Protein AF-A0A8I6XKZ0-F1 (afdb_monomer)

Organism: Hordeum vulgare subsp. vulgare (NCBI:txid112509)

Solvent-accessible surface area (backbone atoms only — not comparable to full-atom values): 5488 Å² total; per-residue (Å²): 140,86,82,94,73,86,84,83,90,72,62,95,83,59,56,53,49,57,55,51,50,51,39,49,71,39,96,89,32,59,78,65,59,86,100,44,67,46,80,46,57,71,76,38,67,72,48,95,39,34,45,35,58,74,80,98,55,70,46,64,67,92,68,62,44,92,93,43,61,66,89,45,73,63,31,44,49,22,54,52,60,65,70,104

Mean predicted aligned error: 3.8 Å

InterPro domains:
  IPR045249 Putative nuclease HARBI1-like [PTHR22930] (2-84)

Secondary structure (DSSP, 8-state):
---S-------TT--HHHHHHHHHHSTT---PPTT--EE--TTSPPBTTEEPPPTTS---GGG-BTTB---SHHHHHHHHHTT-

Structure (mmCIF, N/CA/C/O backbone):
data_AF-A0A8I6XKZ0-F1
#
_entry.id   AF-A0A8I6XKZ0-F1
#
loop_
_atom_site.group_PDB
_atom_site.id
_atom_site.type_symbol
_atom_site.label_atom_id
_atom_site.label_alt_id
_atom_site.label_comp_id
_atom_site.label_asym_id
_atom_site.label_entity_id
_atom_site.label_seq_id
_atom_site.pdbx_PDB_ins_code
_atom_site.Cartn_x
_atom_site.Cartn_y
_atom_site.Cartn_z
_atom_site.occupancy
_atom_site.B_iso_or_equiv
_atom_site.auth_seq_id
_atom_site.auth_comp_id
_atom_site.auth_asym_id
_atom_site.auth_atom_id
_atom_site.pdbx_PDB_model_num
ATOM 1 N N . MET A 1 1 ? 8.375 -6.834 15.820 1.00 74.50 1 MET A N 1
ATOM 2 C CA . MET A 1 1 ? 7.219 -6.310 15.062 1.00 74.50 1 MET A CA 1
ATOM 3 C C . MET A 1 1 ? 6.386 -5.478 16.021 1.00 74.50 1 MET A C 1
ATOM 5 O O . MET A 1 1 ? 6.112 -5.964 17.110 1.00 74.50 1 MET A O 1
ATOM 9 N N . GLN A 1 2 ? 6.068 -4.233 15.673 1.00 88.81 2 GLN A N 1
ATOM 10 C CA . GLN A 1 2 ? 5.221 -3.348 16.478 1.00 88.81 2 GLN A CA 1
ATOM 11 C C . GLN A 1 2 ? 3.980 -3.011 15.654 1.00 88.81 2 GLN A C 1
ATOM 13 O O . GLN A 1 2 ? 4.108 -2.610 14.500 1.00 88.81 2 GLN A O 1
ATOM 18 N N . PHE A 1 3 ? 2.796 -3.209 16.229 1.00 90.44 3 PHE A N 1
ATOM 19 C CA . PHE A 1 3 ? 1.526 -2.880 15.586 1.00 90.44 3 PHE A CA 1
ATOM 20 C C . PHE A 1 3 ? 0.987 -1.584 16.180 1.00 90.44 3 PHE A C 1
ATOM 22 O O . PHE A 1 3 ? 0.935 -1.439 17.398 1.00 90.44 3 PHE A O 1
ATOM 29 N N . ILE A 1 4 ? 0.569 -0.661 15.317 1.00 91.81 4 ILE A N 1
ATOM 30 C CA . ILE A 1 4 ? -0.06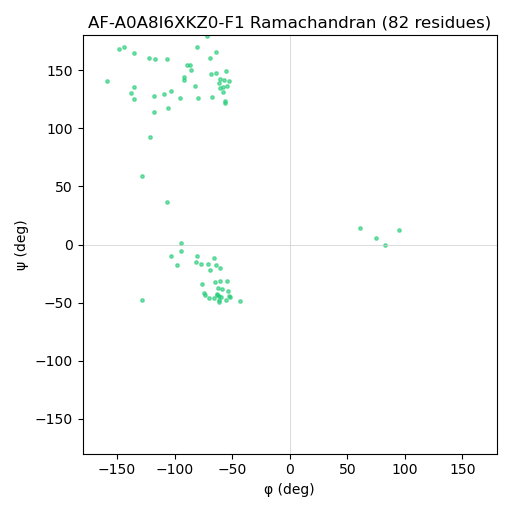4 0.606 15.716 1.00 91.81 4 ILE A CA 1
ATOM 31 C C . ILE A 1 4 ? -1.595 0.546 15.640 1.00 91.81 4 ILE A C 1
ATOM 33 O O . ILE A 1 4 ? -2.281 1.380 16.220 1.00 91.81 4 ILE A O 1
ATOM 37 N N . TYR A 1 5 ? -2.132 -0.436 14.913 1.00 93.12 5 TYR A N 1
ATOM 38 C CA . TYR A 1 5 ? -3.560 -0.637 14.704 1.00 93.12 5 TYR A CA 1
ATOM 39 C C . TYR A 1 5 ? -3.825 -2.090 14.292 1.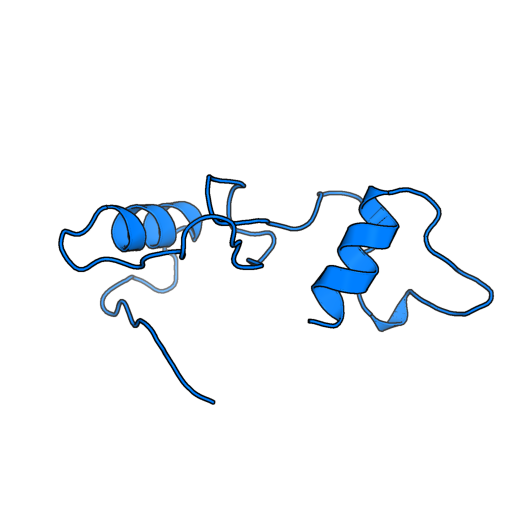00 93.12 5 TYR A C 1
ATOM 41 O O . TYR A 1 5 ? -3.052 -2.664 13.525 1.00 93.12 5 TYR A O 1
ATOM 49 N N . ILE A 1 6 ? -4.913 -2.680 14.795 1.00 93.88 6 ILE A N 1
ATOM 50 C CA . ILE A 1 6 ? -5.366 -4.034 14.453 1.00 93.88 6 ILE A CA 1
ATOM 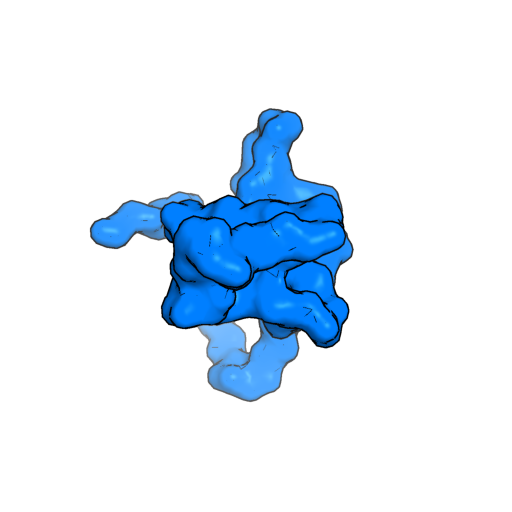51 C C . ILE A 1 6 ? -6.889 -3.995 14.283 1.00 93.88 6 ILE A C 1
ATOM 53 O O . ILE A 1 6 ? -7.593 -3.501 15.163 1.00 93.88 6 ILE A O 1
ATOM 57 N N . LEU A 1 7 ? -7.396 -4.547 13.175 1.00 94.75 7 LEU A N 1
ATOM 58 C CA . LEU A 1 7 ? -8.829 -4.692 12.902 1.00 94.75 7 LEU A CA 1
ATOM 59 C C . LEU A 1 7 ? -9.184 -6.172 12.683 1.00 94.75 7 LEU A C 1
ATOM 61 O O . LEU A 1 7 ? -9.063 -6.669 11.563 1.00 94.75 7 LEU A O 1
ATOM 65 N N . PRO A 1 8 ? -9.594 -6.899 13.737 1.00 94.06 8 PRO A N 1
ATOM 66 C CA . PRO A 1 8 ? -10.020 -8.289 13.616 1.00 94.06 8 PRO A CA 1
ATOM 67 C C . PRO A 1 8 ? -11.475 -8.397 13.122 1.00 94.06 8 PRO A C 1
ATOM 69 O O . PRO A 1 8 ? -12.216 -7.414 13.113 1.00 94.06 8 PRO A O 1
ATOM 72 N N . GLY A 1 9 ? -11.904 -9.615 12.776 1.00 94.62 9 GLY A N 1
ATOM 73 C CA . GLY A 1 9 ? -13.314 -9.928 12.494 1.00 94.62 9 GLY A CA 1
ATOM 74 C C . GLY A 1 9 ? -13.725 -9.880 11.021 1.00 94.62 9 GLY A C 1
ATOM 75 O O . GLY A 1 9 ? -14.918 -9.915 10.727 1.00 94.62 9 GLY A O 1
ATOM 76 N N . TRP A 1 10 ? -12.762 -9.817 10.101 1.00 94.12 10 TRP A N 1
ATOM 77 C CA . TRP A 1 10 ? -13.011 -9.963 8.669 1.00 94.12 10 TRP A CA 1
ATOM 78 C C . TRP A 1 10 ? -12.859 -11.415 8.222 1.00 94.12 10 TRP A C 1
ATOM 80 O O . TRP A 1 10 ? -11.991 -12.139 8.708 1.00 94.12 10 TRP A O 1
ATOM 90 N N . ASP A 1 11 ? -13.703 -11.819 7.276 1.00 94.62 11 ASP A N 1
ATOM 91 C CA . ASP A 1 11 ? -13.557 -13.091 6.575 1.00 94.62 11 ASP A CA 1
ATOM 92 C C . ASP A 1 11 ? -12.258 -13.108 5.749 1.00 94.62 11 ASP A C 1
ATOM 94 O O . ASP A 1 11 ? -11.848 -12.076 5.213 1.00 94.62 11 ASP A O 1
ATOM 98 N N . GLY A 1 12 ? -11.627 -14.277 5.608 1.00 92.81 12 GLY A N 1
ATOM 99 C CA . GLY A 1 12 ? -10.375 -14.426 4.856 1.00 92.81 12 GLY A CA 1
ATOM 100 C C . GLY A 1 12 ? -10.491 -14.112 3.358 1.00 92.81 12 GLY A C 1
ATOM 101 O O . GLY A 1 12 ? -9.477 -13.875 2.710 1.00 92.81 12 GLY A O 1
ATOM 102 N N . SER A 1 13 ? -11.708 -14.085 2.808 1.00 93.00 13 SER A N 1
ATOM 103 C CA . SER A 1 13 ? -11.996 -13.712 1.417 1.00 93.00 13 SER A CA 1
ATOM 104 C C . SER A 1 13 ? -12.370 -12.236 1.230 1.00 93.00 13 SER A C 1
ATOM 106 O O . SER A 1 13 ? -12.675 -11.807 0.114 1.00 93.00 13 SER A O 1
ATOM 108 N N . ALA A 1 14 ? -12.380 -11.439 2.303 1.00 94.38 14 ALA A N 1
ATOM 109 C CA . ALA A 1 14 ? -12.753 -10.036 2.226 1.00 94.38 14 ALA A CA 1
ATOM 110 C C . ALA A 1 14 ? -11.805 -9.241 1.318 1.00 94.38 14 ALA A C 1
ATOM 112 O O . ALA A 1 14 ? -10.588 -9.382 1.370 1.00 94.38 14 ALA A O 1
ATOM 113 N N . HIS A 1 15 ? -12.370 -8.341 0.511 1.00 92.31 15 HIS A N 1
ATOM 114 C CA . HIS A 1 15 ? -11.567 -7.448 -0.317 1.00 92.31 15 HIS A CA 1
ATOM 115 C C . HIS A 1 15 ? -10.784 -6.445 0.538 1.00 92.31 15 HIS A C 1
ATOM 117 O O . HIS A 1 15 ? -11.386 -5.659 1.274 1.00 92.31 15 HIS A O 1
ATOM 123 N N . ASP A 1 16 ? -9.471 -6.385 0.328 1.00 91.19 16 ASP A N 1
ATOM 124 C CA . ASP A 1 16 ? -8.527 -5.449 0.953 1.00 91.19 16 ASP A CA 1
ATOM 125 C C . ASP A 1 16 ? -9.045 -4.005 1.017 1.00 91.19 16 ASP A C 1
ATOM 127 O O . ASP A 1 16 ? -9.075 -3.376 2.075 1.00 91.19 16 ASP A O 1
ATOM 131 N N . GLY A 1 17 ? -9.553 -3.481 -0.104 1.00 89.56 17 GLY A N 1
ATOM 132 C CA . GLY A 1 17 ? -10.094 -2.119 -0.163 1.00 89.56 17 GLY A CA 1
ATOM 133 C C . GLY A 1 17 ? -11.282 -1.881 0.780 1.00 89.56 17 GLY A C 1
ATOM 134 O O . GLY A 1 17 ? -11.442 -0.777 1.304 1.00 89.56 17 GLY A O 1
ATOM 135 N N . ARG A 1 18 ? -12.102 -2.908 1.042 1.00 92.12 18 ARG A N 1
ATOM 136 C CA . ARG A 1 18 ? -13.221 -2.825 1.991 1.00 92.12 18 ARG A CA 1
ATOM 137 C C . ARG A 1 18 ? -12.717 -2.826 3.433 1.00 92.12 18 ARG A C 1
ATOM 139 O O . ARG A 1 18 ? -13.203 -2.023 4.226 1.00 92.12 18 ARG A O 1
ATOM 146 N N . VAL A 1 19 ? -11.727 -3.667 3.736 1.00 92.81 19 VAL A N 1
ATOM 147 C CA . VAL A 1 19 ? -11.074 -3.727 5.052 1.00 92.81 19 VAL A CA 1
ATOM 148 C C . VAL A 1 19 ? -10.406 -2.389 5.380 1.00 92.81 19 VAL A C 1
ATOM 150 O O . VAL A 1 19 ? -10.649 -1.828 6.448 1.00 92.81 19 VAL A O 1
ATOM 153 N N . LEU A 1 20 ? -9.639 -1.817 4.443 1.00 91.81 20 LEU A N 1
ATOM 154 C CA . LEU A 1 20 ? -8.981 -0.517 4.628 1.00 91.81 20 LEU A CA 1
ATOM 155 C C . LEU A 1 20 ? -9.987 0.619 4.821 1.00 91.81 20 LEU A C 1
ATOM 157 O O . LEU A 1 20 ? -9.811 1.467 5.696 1.00 91.81 20 LEU A O 1
ATOM 161 N N . ARG A 1 21 ? -11.057 0.644 4.018 1.00 91.44 21 ARG A N 1
ATOM 162 C CA . ARG A 1 21 ? -12.093 1.674 4.140 1.00 91.44 21 ARG A CA 1
ATOM 163 C C . ARG A 1 21 ? -12.767 1.624 5.508 1.00 91.44 21 ARG A C 1
ATOM 165 O O . ARG A 1 21 ? -12.964 2.679 6.110 1.00 91.44 21 ARG A O 1
ATOM 172 N N . ASP A 1 22 ? -13.102 0.431 5.997 1.00 93.31 22 ASP A N 1
ATOM 173 C CA . ASP A 1 22 ? -13.658 0.275 7.342 1.00 93.31 22 ASP A CA 1
ATOM 174 C C . ASP A 1 22 ? -12.662 0.765 8.395 1.00 93.31 22 ASP A C 1
ATOM 176 O O . ASP A 1 22 ? -13.007 1.637 9.192 1.00 93.31 22 ASP A O 1
ATOM 180 N N . ALA A 1 23 ? -11.405 0.313 8.317 1.00 93.62 23 ALA A N 1
ATOM 181 C CA . ALA A 1 23 ? -10.342 0.712 9.233 1.00 93.62 23 ALA A CA 1
ATOM 182 C C . ALA A 1 23 ? -10.212 2.234 9.367 1.00 93.62 23 ALA A C 1
ATOM 184 O O . ALA A 1 23 ? -10.127 2.728 10.486 1.00 93.62 23 ALA A O 1
ATOM 185 N N . ILE A 1 24 ? -10.241 2.980 8.259 1.00 92.00 24 ILE A N 1
ATOM 186 C CA . ILE A 1 24 ? -10.087 4.446 8.254 1.00 92.00 24 ILE A CA 1
ATOM 187 C C . ILE A 1 24 ? -11.366 5.161 8.721 1.00 92.00 24 ILE A C 1
ATOM 189 O O . ILE A 1 24 ? -11.295 6.215 9.351 1.00 92.00 24 ILE A O 1
ATOM 193 N N . SER A 1 25 ? -12.545 4.614 8.413 1.00 92.00 25 SER A N 1
ATOM 194 C CA . SER A 1 25 ? -13.827 5.287 8.675 1.00 92.00 25 SER A CA 1
ATOM 195 C C . SER A 1 25 ? -14.281 5.252 10.139 1.00 92.00 25 SER A C 1
ATOM 197 O O . SER A 1 25 ? -15.150 6.031 10.536 1.00 92.00 25 SER A O 1
ATOM 199 N N . ARG A 1 26 ? -13.707 4.363 10.958 1.00 9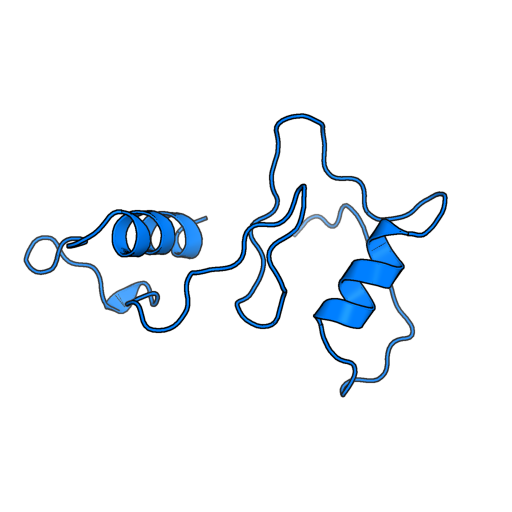3.94 26 ARG A N 1
ATOM 200 C CA . ARG A 1 26 ? -14.078 4.206 12.371 1.00 93.94 26 ARG A CA 1
ATOM 201 C C . ARG A 1 26 ? -13.669 5.439 13.197 1.00 93.94 26 ARG A C 1
ATOM 203 O O . ARG A 1 26 ? -12.599 5.998 12.959 1.00 93.94 26 ARG A O 1
ATOM 210 N N . PRO A 1 27 ? -14.438 5.825 14.238 1.00 92.50 27 PRO A N 1
ATOM 211 C CA . PRO A 1 27 ? -14.088 6.958 15.105 1.00 92.50 27 PRO A CA 1
ATOM 212 C C . PRO A 1 27 ? -12.661 6.874 15.678 1.00 92.50 27 PRO A C 1
ATOM 214 O O . PRO A 1 27 ? -11.894 7.832 15.585 1.00 92.50 27 PRO A O 1
ATOM 217 N N . ASN A 1 28 ? -12.270 5.683 16.144 1.00 90.88 28 ASN A N 1
ATOM 218 C CA . ASN A 1 28 ? -10.915 5.350 16.605 1.00 90.88 28 ASN A CA 1
ATOM 219 C C . ASN A 1 28 ? -10.184 4.459 15.582 1.00 90.88 28 ASN A C 1
ATOM 221 O O . ASN A 1 28 ? -9.522 3.486 15.940 1.00 90.88 28 ASN A O 1
ATOM 225 N N . GLY A 1 29 ? -10.419 4.726 14.298 1.00 93.69 29 GLY A N 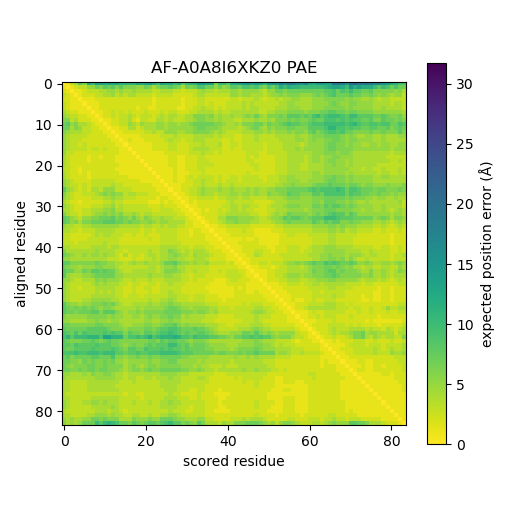1
ATOM 226 C CA . GLY A 1 29 ? -9.871 3.978 13.175 1.00 93.69 29 GLY A CA 1
ATOM 227 C C . GLY A 1 29 ? -8.379 4.198 12.947 1.00 93.69 29 GLY A C 1
ATOM 228 O O . GLY A 1 29 ? -7.737 4.989 13.638 1.00 93.69 29 GLY A O 1
ATOM 229 N N . LEU A 1 30 ? -7.841 3.513 11.939 1.00 93.19 30 LEU A N 1
ATOM 230 C CA . LEU A 1 30 ? -6.481 3.721 11.456 1.00 93.19 30 LEU A CA 1
ATOM 231 C C . LEU A 1 30 ? -6.303 5.194 11.064 1.00 93.19 30 LEU A C 1
ATOM 233 O O . LEU A 1 30 ? -7.015 5.710 10.200 1.00 93.19 30 LEU A O 1
ATOM 237 N N . ARG A 1 31 ? -5.335 5.864 11.693 1.00 92.12 31 ARG A N 1
ATOM 238 C CA . ARG A 1 31 ? -4.967 7.248 11.388 1.00 92.12 31 ARG A CA 1
ATOM 239 C C . ARG A 1 31 ? -3.618 7.271 10.698 1.00 92.12 31 ARG A C 1
ATOM 241 O O . ARG A 1 31 ? -2.660 6.691 11.197 1.00 92.12 31 ARG A O 1
ATOM 248 N N . VAL A 1 32 ? -3.558 7.969 9.573 1.00 91.00 32 VAL A N 1
ATOM 249 C CA . VAL A 1 32 ? -2.296 8.318 8.924 1.00 91.00 32 VAL A CA 1
ATOM 250 C C . VAL A 1 32 ? -1.928 9.722 9.398 1.00 91.00 32 VAL A C 1
ATOM 252 O O . VAL A 1 32 ? -2.790 10.602 9.301 1.00 91.00 32 VAL A O 1
ATOM 255 N N . PRO A 1 33 ? -0.719 9.948 9.946 1.00 91.25 33 PRO A N 1
ATOM 256 C CA . PRO A 1 33 ? -0.270 11.290 10.297 1.00 91.25 33 PRO A CA 1
ATOM 257 C C . PRO A 1 33 ? -0.337 12.234 9.095 1.00 91.25 33 PRO A C 1
ATOM 259 O O . PRO A 1 33 ? -0.170 11.810 7.948 1.00 91.25 33 PRO A O 1
ATOM 262 N N . GLU A 1 34 ? -0.583 13.515 9.362 1.00 89.50 34 GLU A N 1
ATOM 263 C CA . GLU A 1 34 ? -0.548 14.539 8.317 1.00 89.50 34 GLU A CA 1
ATOM 264 C C . GLU A 1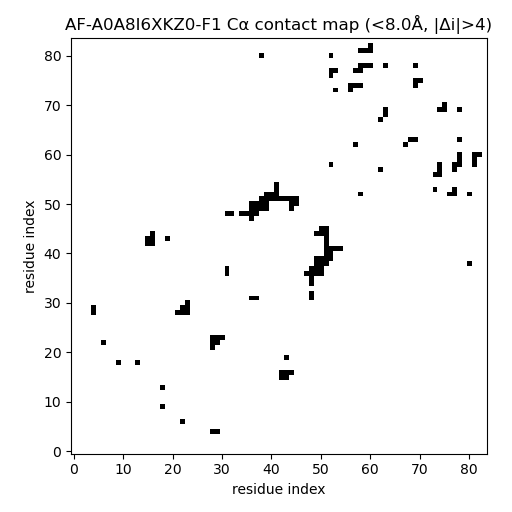 34 ? 0.830 14.544 7.635 1.00 89.50 34 GLU A C 1
ATOM 266 O O . GLU A 1 34 ? 1.854 14.278 8.267 1.00 89.50 34 GLU A O 1
ATOM 271 N N . ASP A 1 35 ? 0.830 14.748 6.317 1.00 90.31 35 ASP A N 1
ATOM 272 C CA . ASP A 1 35 ? 2.014 14.707 5.445 1.00 90.31 35 ASP A CA 1
ATOM 273 C C . ASP A 1 35 ? 2.768 13.366 5.380 1.00 90.31 35 ASP A C 1
ATOM 275 O O . ASP A 1 35 ? 3.873 13.288 4.838 1.00 90.31 35 ASP A O 1
ATOM 279 N N . GLN A 1 36 ? 2.160 12.279 5.862 1.00 92.88 36 GLN A N 1
ATOM 280 C CA . GLN A 1 36 ? 2.700 10.926 5.741 1.00 92.88 36 GLN A CA 1
ATOM 281 C C . GLN A 1 36 ? 1.798 10.010 4.914 1.00 92.88 36 GLN A C 1
ATOM 283 O O . GLN A 1 36 ? 0.602 10.240 4.733 1.00 92.88 36 GLN A O 1
ATOM 288 N N . TYR A 1 37 ? 2.404 8.937 4.407 1.00 93.50 37 TYR A N 1
ATOM 289 C CA . TYR A 1 37 ? 1.719 7.888 3.666 1.00 93.50 37 TYR A CA 1
ATOM 290 C C . TYR A 1 37 ? 2.202 6.524 4.141 1.00 93.50 37 TYR A C 1
ATOM 292 O O . TYR A 1 37 ? 3.406 6.296 4.270 1.00 93.50 37 TYR A O 1
ATOM 300 N N . TYR A 1 38 ? 1.266 5.601 4.341 1.00 93.38 38 TYR A N 1
ATOM 301 C CA . TYR A 1 38 ? 1.582 4.187 4.462 1.00 93.38 38 TYR A CA 1
ATOM 302 C C . TYR A 1 38 ? 1.741 3.565 3.079 1.00 93.38 38 TYR A C 1
ATOM 304 O O . TYR A 1 38 ? 0.937 3.804 2.175 1.00 93.38 38 TYR A O 1
ATOM 312 N N . LEU A 1 39 ? 2.779 2.749 2.932 1.00 95.06 39 LEU A N 1
ATOM 313 C CA . LEU A 1 39 ? 2.963 1.889 1.773 1.00 95.06 39 LEU A CA 1
ATOM 314 C C . LEU A 1 39 ? 2.084 0.650 1.948 1.00 95.06 39 LEU A C 1
ATOM 316 O O . LEU A 1 39 ? 2.136 -0.001 2.993 1.00 95.06 39 LEU A O 1
ATOM 320 N N . VAL A 1 40 ? 1.244 0.360 0.958 1.00 93.94 40 VAL A N 1
ATOM 321 C CA . VAL A 1 40 ? 0.252 -0.724 1.012 1.00 93.94 40 VAL A CA 1
ATOM 322 C C . VAL A 1 40 ? 0.458 -1.706 -0.136 1.00 93.94 40 VAL A C 1
ATOM 324 O O . VAL A 1 40 ? 1.098 -1.393 -1.137 1.00 93.94 40 VAL A O 1
ATOM 327 N N . ASP A 1 41 ? -0.081 -2.914 0.002 1.00 92.56 41 ASP A N 1
ATOM 328 C CA . ASP A 1 41 ? 0.015 -3.926 -1.051 1.00 92.56 41 ASP A CA 1
ATOM 329 C C . ASP A 1 41 ? -0.826 -3.557 -2.294 1.00 92.56 41 ASP A C 1
ATOM 331 O O . ASP A 1 41 ? -1.761 -2.758 -2.232 1.00 92.56 41 ASP A O 1
ATOM 335 N N . VAL A 1 42 ? -0.520 -4.174 -3.436 1.00 91.50 42 VAL A N 1
ATOM 336 C CA . VAL A 1 42 ? -1.155 -3.951 -4.749 1.00 91.50 42 VAL A CA 1
ATOM 337 C C . VAL A 1 42 ? -2.664 -4.250 -4.772 1.00 91.50 42 VAL A C 1
ATOM 339 O O . VAL A 1 42 ? -3.387 -3.779 -5.665 1.00 91.50 42 VAL A O 1
ATOM 342 N N . GLY A 1 43 ? -3.141 -5.037 -3.802 1.00 90.06 43 GLY A N 1
ATOM 343 C CA . GLY A 1 43 ? -4.559 -5.325 -3.571 1.00 90.06 43 GLY A CA 1
ATOM 344 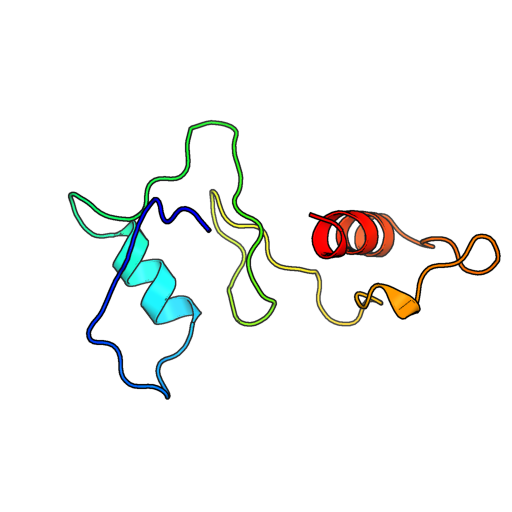C C . GLY A 1 43 ? -5.353 -4.118 -3.061 1.00 90.06 43 GLY A C 1
ATOM 345 O O . GLY A 1 43 ? -6.566 -4.034 -3.275 1.00 90.06 43 GLY A O 1
ATOM 346 N N . TYR A 1 44 ? -4.675 -3.128 -2.475 1.00 90.94 44 TYR A N 1
ATOM 347 C CA . TYR A 1 44 ? -5.293 -1.897 -2.000 1.00 90.94 44 TYR A CA 1
ATOM 348 C C . TYR A 1 44 ? -5.388 -0.840 -3.104 1.00 90.94 44 TYR A C 1
ATOM 350 O O . TYR A 1 44 ? -4.639 -0.817 -4.081 1.00 90.94 44 TYR A O 1
ATOM 358 N N . THR A 1 45 ? -6.356 0.062 -2.950 1.00 84.38 45 THR A N 1
ATOM 359 C CA . THR A 1 45 ? -6.524 1.218 -3.840 1.00 84.38 45 THR A CA 1
ATOM 360 C C . THR A 1 45 ? -5.769 2.417 -3.273 1.00 84.38 45 THR A C 1
ATOM 362 O O . THR A 1 45 ? -5.789 2.633 -2.062 1.00 84.38 45 THR A O 1
ATOM 365 N N . ASN A 1 46 ? -5.147 3.218 -4.142 1.00 89.12 46 ASN A N 1
ATOM 366 C CA . ASN A 1 46 ? -4.552 4.495 -3.748 1.00 89.12 46 ASN A CA 1
ATOM 367 C C . ASN A 1 46 ? -5.605 5.411 -3.114 1.00 89.12 46 ASN A C 1
ATOM 369 O O . ASN A 1 46 ? -6.683 5.620 -3.673 1.00 89.12 46 ASN A O 1
ATOM 373 N N . ALA A 1 47 ? -5.272 5.976 -1.959 1.00 86.44 47 ALA A N 1
ATOM 374 C CA . ALA A 1 47 ? -6.128 6.890 -1.217 1.00 86.44 47 ALA A CA 1
ATOM 375 C C . ALA A 1 47 ? -5.266 7.906 -0.461 1.00 86.44 47 ALA A C 1
ATOM 377 O O . ALA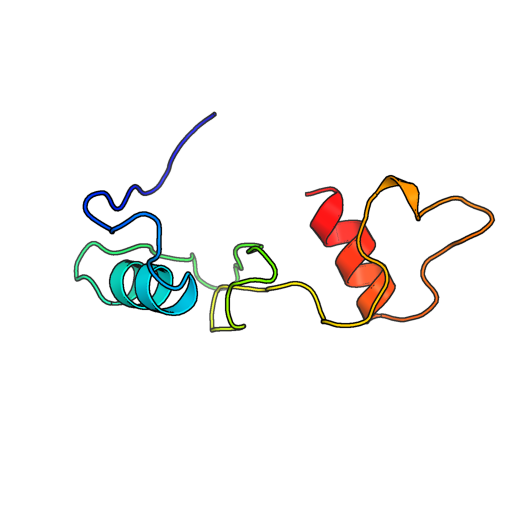 A 1 47 ? -4.052 7.748 -0.336 1.00 86.44 47 ALA A O 1
ATOM 378 N N . ARG A 1 48 ? -5.883 8.962 0.077 1.00 86.19 48 ARG A N 1
ATOM 379 C CA . ARG A 1 48 ? -5.164 9.887 0.962 1.00 86.19 48 ARG A CA 1
ATOM 380 C C . ARG A 1 48 ? -4.553 9.092 2.126 1.00 86.19 48 ARG A C 1
ATOM 382 O O . ARG A 1 48 ? -5.279 8.399 2.831 1.00 86.19 48 ARG A O 1
ATOM 389 N N . GLY A 1 49 ? -3.236 9.196 2.301 1.00 91.06 49 GLY A N 1
ATOM 390 C CA . GLY A 1 49 ? -2.487 8.481 3.335 1.00 91.06 49 GLY A CA 1
ATOM 391 C C . GLY A 1 49 ? -2.092 7.034 2.996 1.00 91.06 49 GLY A C 1
ATOM 392 O O . GLY A 1 49 ? -1.421 6.401 3.807 1.00 91.06 49 GLY A O 1
ATOM 393 N N . CYS A 1 50 ? -2.440 6.503 1.816 1.00 92.81 50 CYS A N 1
ATOM 394 C CA . CYS A 1 50 ? -2.058 5.149 1.393 1.00 92.81 50 CYS A CA 1
ATOM 395 C C . CYS A 1 50 ? -1.561 5.126 -0.059 1.00 92.81 50 CYS A C 1
ATOM 397 O O . CYS A 1 50 ? -2.284 5.538 -0.969 1.00 92.81 50 CYS A O 1
ATOM 399 N N . LEU A 1 51 ? -0.354 4.598 -0.275 1.00 94.62 51 LEU A N 1
ATOM 400 C CA . LEU A 1 51 ? 0.261 4.460 -1.596 1.00 94.62 51 LEU A CA 1
ATOM 401 C C . LEU A 1 51 ? 0.494 2.987 -1.925 1.00 94.62 51 LEU A C 1
ATOM 403 O O . LEU A 1 51 ? 1.304 2.324 -1.282 1.00 94.62 51 LEU A O 1
ATOM 407 N N . ALA A 1 52 ? -0.221 2.499 -2.932 1.00 95.31 52 ALA A N 1
ATOM 408 C CA . ALA A 1 52 ? -0.041 1.183 -3.523 1.00 95.31 52 ALA A CA 1
ATOM 409 C C . ALA A 1 52 ? 0.987 1.248 -4.668 1.00 95.31 52 ALA A C 1
ATOM 411 O O . ALA A 1 52 ? 1.133 2.293 -5.317 1.00 95.31 52 ALA A O 1
ATOM 412 N N . PRO A 1 53 ? 1.669 0.136 -4.987 1.00 96.00 53 PRO A N 1
ATOM 413 C CA . PRO A 1 53 ? 2.487 0.056 -6.187 1.00 96.00 53 PRO A CA 1
ATOM 414 C C . PRO A 1 53 ? 1.642 0.263 -7.458 1.00 96.00 53 PRO A C 1
ATOM 416 O O . PRO A 1 53 ? 0.511 -0.212 -7.580 1.00 96.00 53 PRO A O 1
ATOM 419 N N . TYR A 1 54 ? 2.218 0.956 -8.439 1.00 94.50 54 TYR A N 1
ATOM 420 C CA . TYR A 1 54 ? 1.761 0.977 -9.822 1.00 94.50 54 TYR A CA 1
ATOM 421 C C . TYR A 1 54 ? 1.618 -0.443 -10.383 1.00 94.50 54 TYR A C 1
ATOM 423 O O . TYR A 1 54 ? 2.425 -1.346 -10.161 1.00 94.50 54 TYR A O 1
ATOM 431 N N . ARG A 1 55 ? 0.574 -0.656 -11.176 1.00 91.69 55 ARG A N 1
ATOM 432 C CA . ARG A 1 55 ? 0.339 -1.947 -11.827 1.00 91.69 55 ARG A CA 1
ATOM 433 C C . ARG A 1 55 ? 1.107 -2.032 -13.142 1.00 91.69 55 ARG A C 1
ATOM 435 O O . ARG A 1 55 ? 1.330 -1.025 -13.806 1.00 91.69 55 ARG A O 1
ATOM 442 N N . GLY A 1 56 ? 1.501 -3.248 -13.519 1.00 91.69 56 GLY A N 1
ATOM 443 C CA . GLY A 1 56 ? 2.151 -3.519 -14.807 1.00 91.69 56 GLY A CA 1
ATOM 444 C C . GLY A 1 56 ? 3.611 -3.069 -14.913 1.00 91.69 56 GLY A C 1
ATOM 445 O O . GLY A 1 56 ? 4.194 -3.187 -15.985 1.00 91.69 56 GLY A O 1
ATOM 446 N N . GLN A 1 57 ? 4.213 -2.589 -13.823 1.00 93.69 57 GLN A N 1
ATOM 447 C CA . GLN A 1 57 ? 5.637 -2.259 -13.765 1.00 93.69 57 GLN A CA 1
ATOM 448 C C . GLN A 1 57 ? 6.392 -3.298 -12.936 1.00 93.69 57 GLN A C 1
ATOM 450 O O . GLN A 1 57 ? 5.817 -3.998 -12.100 1.00 93.69 57 GLN A O 1
ATOM 455 N N . ARG A 1 58 ? 7.708 -3.380 -13.133 1.00 95.38 58 ARG A N 1
ATOM 456 C CA . ARG A 1 58 ? 8.584 -4.220 -12.309 1.00 95.38 58 ARG A CA 1
ATOM 457 C C . ARG A 1 58 ? 8.509 -3.768 -10.845 1.00 95.38 58 ARG A C 1
ATOM 459 O O . ARG A 1 58 ? 8.565 -2.572 -10.570 1.00 95.38 58 ARG A O 1
ATOM 466 N N . TYR A 1 59 ? 8.381 -4.721 -9.919 1.00 94.94 59 TYR A N 1
ATOM 467 C CA . TYR A 1 59 ? 8.247 -4.450 -8.478 1.00 94.94 59 TYR A CA 1
ATOM 468 C C . TYR A 1 59 ? 9.245 -5.244 -7.624 1.00 94.94 59 TYR A C 1
ATOM 470 O O . TYR A 1 59 ? 9.943 -4.683 -6.781 1.00 94.94 59 TYR A O 1
ATOM 478 N N . HIS A 1 60 ? 9.358 -6.550 -7.875 1.00 92.81 60 HIS A N 1
ATOM 479 C CA . HIS A 1 60 ? 10.109 -7.472 -7.021 1.00 92.81 60 HIS A CA 1
ATOM 480 C C . HIS A 1 60 ? 11.587 -7.096 -6.848 1.00 92.81 60 HIS A C 1
ATOM 482 O O . HIS A 1 60 ? 12.286 -6.821 -7.826 1.00 92.81 60 HIS A O 1
ATOM 488 N N . LEU A 1 61 ? 12.077 -7.177 -5.603 1.00 90.31 61 LEU A N 1
ATOM 489 C CA . LEU A 1 61 ? 13.440 -6.791 -5.218 1.00 90.31 61 LEU A CA 1
ATOM 490 C C . LEU A 1 61 ? 14.539 -7.459 -6.054 1.00 90.31 61 LEU A C 1
ATOM 492 O O . LEU A 1 61 ? 15.498 -6.796 -6.443 1.00 90.31 61 LEU A O 1
ATOM 496 N N . GLY A 1 62 ? 14.376 -8.745 -6.378 1.00 89.88 62 GLY A N 1
ATOM 497 C CA . GLY A 1 62 ? 15.339 -9.501 -7.188 1.00 89.88 62 GLY A CA 1
ATOM 498 C C . GLY A 1 62 ? 15.472 -9.011 -8.635 1.00 89.88 62 GLY A C 1
ATOM 499 O O . GLY A 1 62 ? 16.399 -9.403 -9.337 1.00 89.88 62 GLY A O 1
ATOM 500 N N . GLY A 1 63 ? 14.568 -8.141 -9.096 1.00 88.00 63 GLY A N 1
ATOM 501 C CA . GLY A 1 63 ? 14.608 -7.559 -10.433 1.00 88.00 63 GLY A CA 1
ATOM 502 C C . GLY A 1 63 ? 15.569 -6.379 -10.584 1.00 88.00 63 GLY A C 1
ATOM 503 O O . GLY A 1 63 ? 15.788 -5.949 -11.718 1.00 88.00 63 GLY A O 1
ATOM 504 N N . TRP A 1 64 ? 16.127 -5.843 -9.493 1.00 93.81 64 TRP A N 1
ATOM 505 C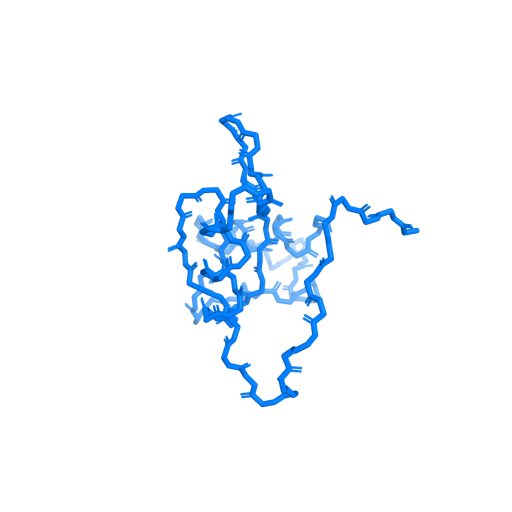 CA . TRP A 1 64 ? 16.938 -4.621 -9.501 1.00 93.81 64 TRP A CA 1
ATOM 506 C C . TRP A 1 64 ? 18.427 -4.938 -9.335 1.00 93.81 64 TRP A C 1
ATOM 508 O O . TRP A 1 64 ? 18.853 -5.420 -8.289 1.00 93.81 64 TRP A O 1
ATOM 518 N N . THR A 1 65 ? 19.237 -4.612 -10.343 1.00 93.31 65 THR A N 1
ATOM 519 C CA . THR A 1 65 ? 20.708 -4.716 -10.293 1.00 93.31 65 THR A CA 1
ATOM 520 C C . THR A 1 65 ? 21.344 -3.455 -10.885 1.00 93.31 65 THR A C 1
ATOM 522 O O . THR A 1 65 ? 20.651 -2.722 -11.596 1.00 93.31 65 THR A O 1
ATOM 525 N N . PRO A 1 66 ? 22.648 -3.191 -10.667 1.00 91.81 66 PRO A N 1
ATOM 526 C CA . PRO A 1 66 ? 23.334 -2.072 -11.319 1.00 91.81 66 PRO A CA 1
ATOM 527 C C . PRO A 1 66 ? 23.209 -2.082 -12.853 1.00 91.81 66 PRO A C 1
ATOM 529 O O . PRO A 1 66 ? 23.137 -1.027 -13.470 1.00 91.81 66 PRO A O 1
ATOM 532 N N . GLN A 1 67 ? 23.123 -3.266 -13.469 1.00 95.62 67 GLN A N 1
ATOM 533 C CA . GLN A 1 67 ? 22.933 -3.441 -14.916 1.00 95.62 67 GLN A CA 1
ATOM 534 C C . GLN A 1 67 ? 21.466 -3.307 -15.355 1.00 95.62 67 GLN A C 1
ATOM 536 O O . GLN A 1 67 ? 21.187 -3.179 -16.545 1.00 95.62 67 GLN A O 1
ATOM 541 N N . LYS A 1 68 ? 20.516 -3.369 -14.416 1.00 94.69 68 LYS A N 1
ATOM 542 C CA . LYS A 1 68 ? 19.073 -3.270 -14.670 1.00 94.69 68 LYS A CA 1
ATOM 543 C C . LYS A 1 68 ? 18.434 -2.213 -13.758 1.00 94.69 68 LYS A C 1
ATOM 545 O O . LYS A 1 68 ? 17.528 -2.567 -12.988 1.00 94.69 68 LYS A O 1
ATOM 550 N N . PRO A 1 69 ? 18.874 -0.941 -13.826 1.00 95.19 69 PRO A N 1
ATOM 551 C CA . PRO A 1 69 ? 18.316 0.122 -12.999 1.00 95.19 69 PRO A CA 1
ATOM 552 C C . PRO A 1 69 ? 16.833 0.363 -13.332 1.00 95.19 69 PRO A C 1
ATOM 554 O O . PRO A 1 69 ? 16.340 -0.122 -14.362 1.00 95.19 69 PRO A O 1
ATOM 557 N N . PRO A 1 70 ? 16.100 1.087 -12.471 1.00 96.81 70 PRO A N 1
ATOM 558 C CA . PRO A 1 70 ? 14.789 1.614 -12.821 1.00 96.81 70 PRO A CA 1
ATOM 559 C C . PRO A 1 70 ? 14.841 2.454 -14.098 1.00 96.81 70 PRO A C 1
ATOM 561 O O . PRO A 1 70 ? 15.752 3.261 -14.276 1.00 96.81 70 PRO A O 1
ATOM 564 N N . ARG A 1 71 ? 13.863 2.254 -14.980 1.00 96.19 71 ARG A N 1
ATOM 565 C CA . ARG A 1 71 ? 13.753 2.935 -16.280 1.00 96.19 71 ARG A CA 1
ATOM 566 C C . ARG A 1 71 ? 12.709 4.047 -16.300 1.00 96.19 71 ARG A C 1
ATOM 568 O O . ARG A 1 71 ? 12.656 4.806 -17.261 1.00 96.19 71 ARG A O 1
ATOM 575 N N . SER A 1 72 ? 11.892 4.142 -15.258 1.00 96.94 72 SER A N 1
ATOM 576 C CA . SER A 1 72 ? 10.850 5.154 -15.115 1.00 96.94 72 SER A CA 1
ATOM 577 C C . SER A 1 72 ? 10.707 5.590 -13.657 1.00 96.94 72 SER A C 1
ATOM 579 O O . SER A 1 72 ? 11.273 4.973 -12.746 1.00 96.94 72 SER A O 1
ATOM 581 N N . VAL A 1 73 ? 9.938 6.656 -13.434 1.00 97.25 73 VAL A N 1
ATOM 582 C CA . VAL A 1 73 ? 9.634 7.151 -12.084 1.00 97.25 73 VAL A CA 1
ATOM 583 C C . VAL A 1 73 ? 8.818 6.135 -11.280 1.00 97.25 73 VAL A C 1
ATOM 585 O O . VAL A 1 73 ? 9.029 5.996 -10.078 1.00 97.25 73 VAL A O 1
ATOM 588 N N . GLU A 1 74 ? 7.962 5.357 -11.940 1.00 96.69 74 GLU A N 1
ATOM 589 C CA . GLU A 1 74 ? 7.162 4.284 -11.346 1.00 96.69 74 GLU A CA 1
ATOM 590 C C . GLU A 1 74 ? 8.038 3.098 -10.928 1.00 96.69 74 GLU A C 1
ATOM 592 O O . GLU A 1 74 ? 7.921 2.615 -9.802 1.00 96.69 74 GLU A O 1
ATOM 597 N N . GLU A 1 75 ? 8.967 2.654 -11.786 1.00 96.88 75 GLU A N 1
ATOM 598 C CA . GLU A 1 75 ? 9.935 1.614 -11.410 1.00 96.88 75 GLU A CA 1
ATOM 599 C C . GLU A 1 75 ? 10.840 2.083 -10.261 1.00 96.88 75 GLU A C 1
ATOM 601 O O . GLU A 1 75 ? 11.181 1.295 -9.376 1.00 96.88 75 GLU A O 1
ATOM 606 N N . TYR A 1 76 ? 11.229 3.363 -10.250 1.00 96.69 76 TYR A N 1
ATOM 607 C CA . TYR A 1 76 ? 12.031 3.917 -9.162 1.00 96.69 76 TYR A CA 1
ATOM 608 C C . TYR A 1 76 ? 11.236 3.924 -7.856 1.00 96.69 76 TYR A C 1
ATOM 610 O O . TYR A 1 76 ? 11.738 3.453 -6.833 1.00 96.69 76 TYR A O 1
ATOM 618 N N . PHE A 1 77 ? 9.979 4.376 -7.898 1.00 96.12 77 PHE A N 1
ATOM 619 C CA . PHE A 1 77 ? 9.061 4.303 -6.767 1.00 96.12 77 PHE A CA 1
ATOM 620 C C . PHE A 1 77 ? 8.925 2.865 -6.251 1.00 96.12 77 PHE A C 1
ATOM 622 O O . PHE A 1 77 ? 9.107 2.640 -5.061 1.00 96.12 77 PHE A O 1
ATOM 629 N N . HIS A 1 78 ? 8.717 1.874 -7.121 1.00 96.19 78 HIS A N 1
ATOM 630 C CA . HIS A 1 78 ? 8.629 0.465 -6.722 1.00 96.19 78 HIS A CA 1
ATOM 631 C C . HIS A 1 78 ? 9.890 -0.098 -6.105 1.00 96.19 78 HIS A C 1
ATOM 633 O O . HIS A 1 78 ? 9.817 -0.812 -5.110 1.00 96.19 78 HIS A O 1
ATOM 639 N N . MET A 1 79 ? 11.050 0.219 -6.677 1.00 95.81 79 MET A N 1
ATOM 640 C CA . MET A 1 79 ? 12.322 -0.200 -6.109 1.00 95.81 79 MET A CA 1
ATOM 641 C C . MET A 1 79 ? 12.474 0.335 -4.679 1.00 95.81 79 MET A C 1
ATOM 643 O O . MET A 1 79 ? 12.997 -0.370 -3.821 1.00 95.81 79 MET A O 1
ATOM 647 N N . ARG A 1 80 ? 12.024 1.568 -4.407 1.00 95.44 80 ARG A N 1
ATOM 648 C CA . ARG A 1 80 ? 12.026 2.143 -3.053 1.00 95.44 80 ARG A CA 1
ATOM 649 C C . ARG A 1 80 ? 10.947 1.521 -2.167 1.00 95.44 80 ARG A C 1
ATOM 651 O O . ARG A 1 80 ? 11.257 1.164 -1.040 1.00 95.44 80 ARG A O 1
ATOM 658 N N . HIS A 1 81 ? 9.738 1.340 -2.688 1.00 95.50 81 HIS A N 1
ATOM 659 C CA . HIS A 1 81 ? 8.602 0.748 -1.984 1.00 95.50 81 HIS A CA 1
ATOM 660 C C . HIS A 1 81 ? 8.894 -0.680 -1.519 1.00 95.50 81 HIS A C 1
ATOM 662 O O . HIS A 1 81 ? 8.639 -1.027 -0.376 1.00 95.50 81 HIS A O 1
ATOM 668 N N . ALA A 1 82 ? 9.473 -1.512 -2.385 1.00 94.19 82 ALA A N 1
ATOM 669 C CA . ALA A 1 82 ? 9.790 -2.898 -2.063 1.00 94.19 82 ALA A CA 1
ATOM 670 C C . ALA A 1 82 ? 10.954 -3.041 -1.062 1.00 94.19 82 ALA A C 1
ATOM 672 O O . ALA A 1 82 ? 11.148 -4.123 -0.520 1.00 94.19 82 ALA A O 1
ATOM 673 N N . ARG A 1 83 ? 11.754 -1.982 -0.855 1.00 92.88 83 ARG A N 1
ATOM 674 C CA . ARG A 1 83 ? 12.877 -1.933 0.104 1.00 92.88 83 ARG A CA 1
ATOM 675 C C . ARG A 1 83 ? 12.493 -1.339 1.463 1.00 92.88 83 ARG A C 1
ATOM 677 O O . ARG A 1 83 ? 13.375 -1.260 2.318 1.00 92.88 83 ARG A O 1
ATOM 684 N N . ALA A 1 84 ? 11.267 -0.834 1.596 1.00 88.81 84 ALA A N 1
ATOM 685 C CA . ALA A 1 84 ? 10.787 -0.173 2.803 1.00 88.81 84 ALA A CA 1
ATOM 686 C C . ALA A 1 84 ? 10.597 -1.148 3.971 1.00 88.81 84 ALA A C 1
ATOM 688 O O . ALA A 1 84 ? 10.371 -2.352 3.713 1.00 88.81 84 ALA A O 1
#

Foldseek 3Di:
DDDPDDDDDDDPPDQPQVSQVVQVPDPPHDDQDPPAADEDEQSYDDDVRYDYQDPPDDADQVQDDPVRHDPDPSSVVRNVSNVD

Radius of gyration: 15.1 Å; Cα contacts (8 Å, |Δi|>4): 79; chains: 1; bounding box: 37×29×33 Å

pLDDT: mean 92.68, std 3.24, range [74.5, 97.25]

Sequence (84 aa):
MQFIYILPGWDGSAHDGRVLRDAISRPNGLRVPEDQYYLVDVGYTNARGCLAPYRGQRYHLGGWTPQKPPRSVEEYFHMRHARA